Protein AF-A0A0R1NV67-F1 (afdb_monomer)

Solvent-accessible surface area (backbone atoms only — not comparable to full-atom values): 4683 Å² total; per-residue (Å²): 95,96,85,74,54,89,83,84,87,86,71,92,49,68,69,58,50,52,52,73,65,68,64,79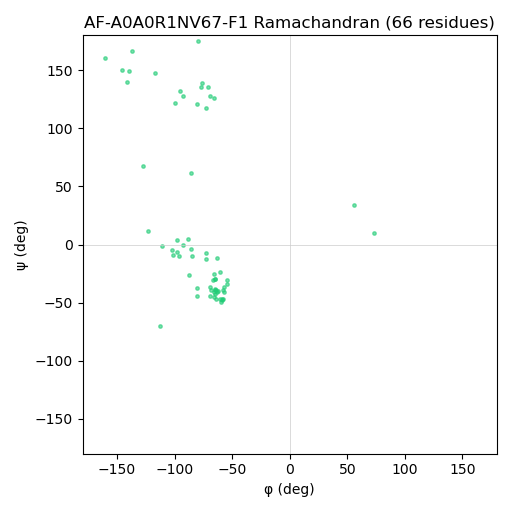,90,65,80,82,53,76,65,55,52,51,55,60,59,70,70,66,79,91,68,67,96,82,64,59,90,82,39,68,69,53,48,42,72,77,40,40,69,65,57,56,63,71,74,110

Foldseek 3Di:
DVVPDDDDDDDPDPVVVVVVVPPPPDDDDPVSVVVVVVPDPVDDPPDDPPDPVVVCVVCVVVVVVVVD

Sequence (68 aa):
MQRGIVVIPKSVHKARMAENFNVFDFNLDDDDMKLMSSLDKNESQFFDHRDPAAIESIFGQSLKALRN

pLDDT: mean 91.86, std 8.39, range [53.34, 98.56]

Organism: NCBI:txid1423766

Radius of gyration: 18.92 Å; Cα contacts (8 Å, |Δi|>4): 16; chains: 1; bounding box: 25×32×54 Å

Secondary structure (DSSP, 8-state):
-TTS-------SSHHHHHHHH--SS----HHHHHHHHTT--SS-SS--TT-HHHHHHHHHHHHHHTT-

Structure (mmCIF, N/CA/C/O backbone):
data_AF-A0A0R1NV67-F1
#
_entry.id   AF-A0A0R1NV67-F1
#
loop_
_atom_site.group_PDB
_atom_site.id
_atom_site.type_symbol
_atom_site.label_atom_id
_atom_site.label_alt_id
_atom_site.label_comp_id
_atom_site.label_asym_id
_atom_site.label_entity_id
_atom_site.label_seq_id
_atom_site.pdbx_PDB_ins_code
_atom_site.Cartn_x
_atom_site.Cartn_y
_atom_site.Cartn_z
_atom_site.occupancy
_atom_site.B_iso_or_equiv
_atom_site.auth_seq_id
_atom_site.auth_comp_id
_atom_site.auth_asym_id
_atom_site.auth_atom_id
_atom_site.pdbx_PDB_model_num
ATOM 1 N N . MET A 1 1 ? -8.831 1.252 4.690 1.00 75.31 1 MET A N 1
ATOM 2 C CA . MET A 1 1 ? -10.257 1.215 5.086 1.00 75.31 1 MET A CA 1
ATOM 3 C C . MET A 1 1 ? -10.844 2.586 5.383 1.00 75.31 1 MET A C 1
ATOM 5 O O . MET A 1 1 ? -11.753 2.966 4.668 1.00 75.31 1 MET A O 1
ATOM 9 N N . GLN A 1 2 ? -10.333 3.345 6.363 1.00 91.38 2 GLN A N 1
ATOM 10 C CA . GLN A 1 2 ? -10.924 4.628 6.808 1.00 91.38 2 GLN A CA 1
ATOM 11 C C . GLN A 1 2 ? -11.143 5.673 5.694 1.00 91.38 2 GLN A C 1
ATOM 13 O O . GLN A 1 2 ? -12.093 6.441 5.743 1.00 91.38 2 GLN A O 1
ATOM 18 N N . ARG A 1 3 ? -10.304 5.669 4.649 1.00 94.19 3 ARG A N 1
ATOM 19 C CA . ARG A 1 3 ? -10.450 6.534 3.460 1.00 94.19 3 ARG A CA 1
ATOM 20 C C . ARG A 1 3 ? -11.317 5.938 2.334 1.00 94.19 3 ARG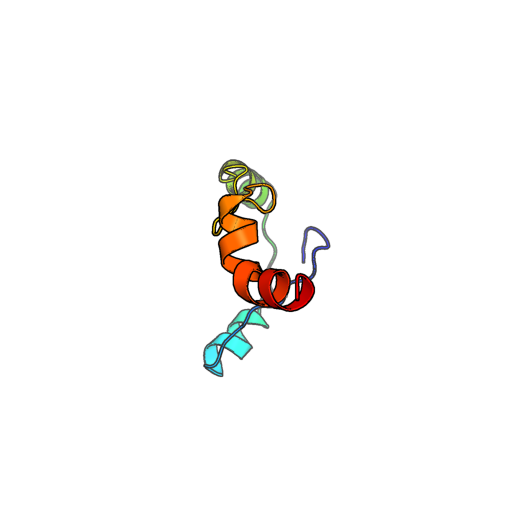 A C 1
ATOM 22 O O . ARG A 1 3 ? -11.347 6.495 1.246 1.00 94.19 3 ARG A O 1
ATOM 29 N N . GLY A 1 4 ? -11.939 4.774 2.537 1.00 94.56 4 GLY A N 1
ATOM 30 C CA . GLY A 1 4 ? -12.737 4.071 1.519 1.00 94.56 4 GLY A CA 1
ATOM 31 C C . GLY A 1 4 ? -11.935 3.399 0.393 1.00 94.56 4 GLY A C 1
ATOM 32 O O . GLY A 1 4 ? -12.516 2.952 -0.588 1.00 94.56 4 GLY A O 1
ATOM 33 N N . ILE A 1 5 ? -10.605 3.316 0.515 1.00 95.75 5 ILE A N 1
ATOM 34 C CA . ILE A 1 5 ? -9.718 2.719 -0.498 1.00 95.75 5 ILE A CA 1
ATOM 35 C C . ILE A 1 5 ? -9.488 1.234 -0.184 1.00 95.75 5 ILE A C 1
ATOM 37 O O . ILE A 1 5 ? -9.076 0.889 0.931 1.00 95.75 5 ILE A O 1
ATOM 41 N N . VAL A 1 6 ? -9.726 0.371 -1.177 1.00 96.12 6 VAL A N 1
ATOM 42 C CA . VAL A 1 6 ? -9.445 -1.073 -1.119 1.00 96.12 6 VAL A CA 1
ATOM 43 C C . VAL A 1 6 ? -7.945 -1.320 -1.299 1.00 96.12 6 VAL A C 1
ATOM 45 O O . VAL A 1 6 ? -7.319 -0.734 -2.179 1.00 96.12 6 VAL A O 1
ATOM 48 N N . VAL A 1 7 ? -7.366 -2.197 -0.474 1.00 95.44 7 VAL A N 1
ATOM 49 C CA . VAL A 1 7 ? -5.930 -2.526 -0.483 1.00 95.44 7 VAL A CA 1
ATOM 50 C C . VAL A 1 7 ? -5.697 -3.998 -0.836 1.00 95.44 7 VAL A C 1
ATOM 52 O O . VAL A 1 7 ? -6.504 -4.854 -0.481 1.00 95.44 7 VAL A O 1
ATOM 55 N N . ILE A 1 8 ? -4.583 -4.296 -1.513 1.00 96.81 8 ILE A N 1
ATOM 56 C CA . ILE A 1 8 ? -4.196 -5.652 -1.958 1.00 96.81 8 ILE A CA 1
ATOM 57 C C . ILE A 1 8 ? -2.764 -6.016 -1.509 1.00 96.81 8 ILE A C 1
ATOM 59 O O . ILE A 1 8 ? -1.850 -6.112 -2.331 1.00 96.81 8 ILE A O 1
ATOM 63 N N . PRO A 1 9 ? -2.515 -6.189 -0.197 1.00 96.75 9 PRO A N 1
ATOM 64 C CA . PRO A 1 9 ? -1.178 -6.484 0.305 1.00 96.75 9 PRO A CA 1
ATOM 65 C C . PRO A 1 9 ? -0.726 -7.896 -0.101 1.00 96.75 9 PRO A C 1
ATOM 67 O O . PRO A 1 9 ? -1.404 -8.888 0.165 1.00 96.75 9 PRO A O 1
ATOM 70 N N . LYS A 1 10 ? 0.460 -8.008 -0.708 1.00 97.38 10 LYS A N 1
ATOM 71 C CA . LYS A 1 10 ? 1.049 -9.295 -1.107 1.00 97.38 10 LYS A CA 1
ATOM 72 C C . LYS A 1 10 ? 2.009 -9.818 -0.041 1.00 97.38 10 LYS A C 1
ATOM 74 O O . LYS A 1 10 ? 2.927 -9.119 0.378 1.00 97.38 10 LYS A O 1
ATOM 79 N N . SER A 1 11 ? 1.873 -11.092 0.322 1.00 98.00 11 SER A N 1
ATOM 80 C CA . SER A 1 11 ? 2.837 -11.814 1.159 1.00 98.00 11 SER A CA 1
ATOM 81 C C . SER A 1 11 ? 2.929 -13.281 0.739 1.00 98.00 11 SER A C 1
ATOM 83 O O . SER A 1 11 ? 1.954 -13.853 0.265 1.00 98.00 11 SER A O 1
ATOM 85 N N . VAL A 1 12 ? 4.104 -13.886 0.924 1.00 98.12 12 VAL A N 1
ATOM 86 C CA . VAL A 1 12 ? 4.313 -15.346 0.830 1.00 98.12 12 VAL A CA 1
ATOM 87 C C . VAL A 1 12 ? 4.382 -16.014 2.209 1.00 98.12 12 VAL A C 1
ATOM 89 O O . VAL A 1 12 ? 4.392 -17.235 2.315 1.00 98.12 12 VAL A O 1
ATOM 92 N N . HIS A 1 13 ? 4.434 -15.219 3.281 1.00 98.56 13 HIS A N 1
ATOM 93 C CA . HIS A 1 13 ? 4.522 -15.699 4.656 1.00 98.56 13 HIS A CA 1
ATOM 94 C C . HIS A 1 13 ? 3.145 -15.670 5.313 1.00 98.56 13 HIS A C 1
ATOM 96 O O . HIS A 1 13 ? 2.543 -14.600 5.439 1.00 98.56 13 HIS A O 1
ATOM 102 N N . LYS A 1 14 ? 2.685 -16.834 5.790 1.00 98.00 14 LYS A N 1
ATOM 103 C CA . LYS A 1 14 ? 1.353 -17.013 6.392 1.00 98.00 14 LYS A CA 1
ATOM 104 C C . LYS A 1 14 ? 1.101 -16.084 7.584 1.00 98.00 14 LYS A C 1
ATOM 106 O O . LYS A 1 14 ? 0.024 -15.510 7.675 1.00 98.00 14 LYS A O 1
ATOM 111 N N . ALA A 1 15 ? 2.096 -15.893 8.453 1.00 98.31 15 ALA A N 1
ATOM 112 C CA . ALA A 1 15 ? 1.980 -14.990 9.601 1.00 98.31 15 ALA A CA 1
ATOM 113 C C . ALA A 1 15 ? 1.659 -13.550 9.165 1.00 98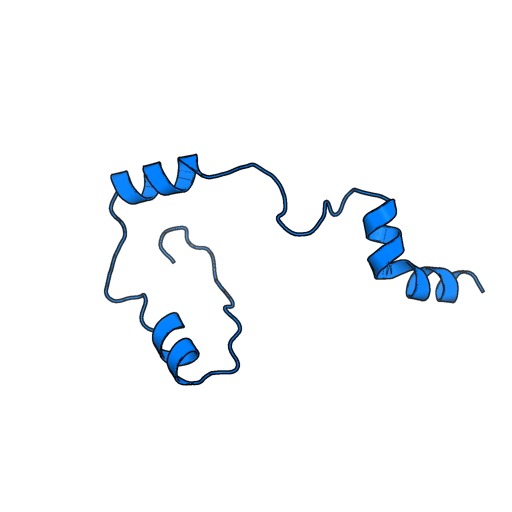.31 15 ALA A C 1
ATOM 115 O O . ALA A 1 15 ? 0.697 -12.965 9.646 1.00 98.31 15 ALA A O 1
ATOM 116 N N . ARG A 1 16 ? 2.378 -13.030 8.160 1.00 98.25 16 ARG A N 1
ATOM 117 C CA . ARG A 1 16 ? 2.131 -11.685 7.614 1.00 98.25 16 ARG A CA 1
ATOM 118 C C . ARG A 1 16 ? 0.784 -11.573 6.901 1.00 98.25 16 ARG A C 1
ATOM 1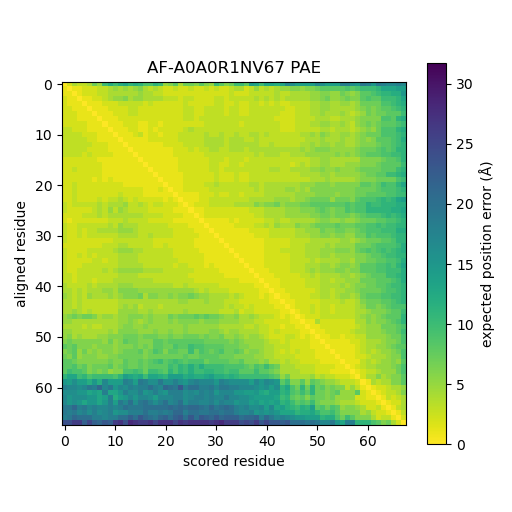20 O O . ARG A 1 16 ? 0.198 -10.505 6.887 1.00 98.25 16 ARG A O 1
ATOM 127 N N . MET A 1 17 ? 0.285 -12.652 6.290 1.00 98.38 17 MET A N 1
ATOM 128 C CA . MET A 1 17 ? -1.062 -12.644 5.701 1.00 98.38 17 MET A CA 1
ATOM 129 C C . MET A 1 17 ? -2.137 -12.472 6.7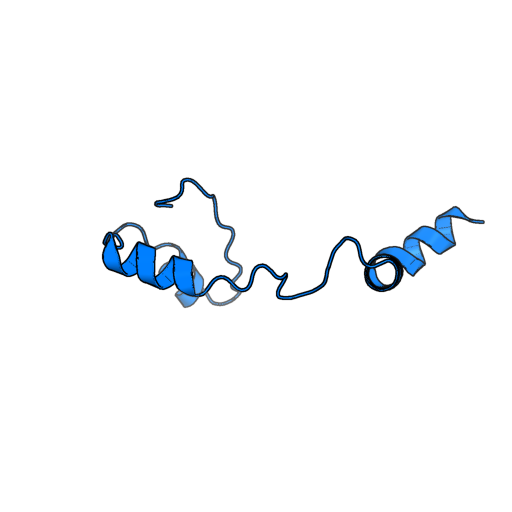78 1.00 98.38 17 MET A C 1
ATOM 131 O O . MET A 1 17 ? -3.069 -11.703 6.571 1.00 98.38 17 MET A O 1
ATOM 135 N N . ALA A 1 18 ? -1.992 -13.164 7.913 1.00 97.69 18 ALA A N 1
ATOM 136 C CA . ALA A 1 18 ? -2.901 -13.021 9.046 1.00 97.69 18 ALA A CA 1
ATOM 137 C C . ALA A 1 18 ? -2.811 -11.616 9.663 1.00 97.69 18 ALA A C 1
ATOM 139 O O . ALA A 1 18 ? -3.839 -10.986 9.879 1.00 97.69 18 ALA A O 1
ATOM 140 N N . GLU A 1 19 ? -1.595 -11.101 9.863 1.00 97.56 19 GLU A N 1
ATOM 141 C CA . GLU A 1 19 ? -1.354 -9.745 10.375 1.00 97.56 19 GLU A CA 1
ATOM 142 C C . GLU A 1 19 ? -1.953 -8.665 9.462 1.00 97.56 19 GLU A C 1
ATOM 144 O O . GLU A 1 19 ? -2.726 -7.835 9.924 1.00 97.56 19 GLU A O 1
ATOM 149 N N . ASN A 1 20 ? -1.696 -8.725 8.150 1.00 97.25 20 ASN A N 1
ATOM 150 C CA . ASN A 1 20 ? -2.251 -7.775 7.179 1.00 97.25 20 ASN A CA 1
ATOM 151 C C . ASN A 1 20 ? -3.791 -7.782 7.138 1.00 97.25 20 ASN A C 1
ATOM 153 O O . ASN A 1 20 ? -4.390 -6.809 6.682 1.00 97.25 20 ASN A O 1
ATOM 157 N N . PHE A 1 21 ? -4.429 -8.884 7.551 1.00 95.69 21 PHE A N 1
ATOM 158 C CA . PHE A 1 21 ? -5.884 -8.994 7.641 1.00 95.69 21 PHE A CA 1
ATOM 159 C C . PHE A 1 21 ? -6.423 -8.515 8.998 1.00 95.69 21 PHE A C 1
ATOM 161 O O . PHE A 1 21 ? -7.560 -8.058 9.069 1.00 95.69 21 PHE A O 1
ATOM 168 N N . ASN A 1 22 ? -5.625 -8.572 10.068 1.00 96.69 22 ASN A N 1
ATOM 169 C CA . ASN A 1 22 ? -6.009 -8.125 11.408 1.00 96.69 22 ASN A CA 1
ATOM 170 C C . ASN A 1 22 ? -5.770 -6.619 11.602 1.00 96.69 22 ASN A C 1
ATOM 172 O O . ASN A 1 22 ? -4.958 -6.209 12.425 1.00 96.69 22 ASN A O 1
ATOM 176 N N . VAL A 1 23 ? -6.453 -5.800 10.801 1.00 95.50 23 VAL A N 1
ATOM 177 C CA . VAL A 1 23 ? -6.344 -4.328 10.839 1.00 95.50 23 VAL A CA 1
ATOM 178 C C . VAL A 1 23 ? -7.687 -3.631 11.080 1.00 95.50 23 VAL A C 1
ATOM 180 O O . VAL A 1 23 ? -7.820 -2.433 10.851 1.00 95.50 23 VAL A O 1
ATOM 183 N N . PHE A 1 24 ? -8.713 -4.392 11.466 1.00 94.62 24 PHE A N 1
ATOM 184 C CA . PHE A 1 24 ? -10.092 -3.907 11.629 1.00 94.62 24 PHE A CA 1
ATOM 185 C C . PHE A 1 24 ? -10.488 -3.678 13.095 1.00 94.62 24 PHE A C 1
ATOM 187 O O . PHE A 1 24 ? -11.597 -3.227 13.363 1.00 94.62 24 PHE A O 1
ATOM 194 N N . ASP A 1 25 ? -9.608 -4.018 14.032 1.00 95.88 25 ASP A N 1
ATOM 195 C CA . ASP A 1 25 ? -9.786 -3.921 15.483 1.00 95.88 25 ASP A CA 1
ATOM 196 C C . ASP A 1 25 ? -9.264 -2.600 16.075 1.00 95.88 25 ASP A C 1
ATOM 198 O O . ASP A 1 25 ? -9.409 -2.363 17.274 1.00 95.88 25 ASP A O 1
ATOM 202 N N . PHE A 1 26 ? -8.711 -1.712 15.245 1.00 95.44 26 PHE A N 1
ATOM 203 C CA . PHE A 1 26 ? -8.276 -0.374 15.637 1.00 95.44 26 PHE A CA 1
ATOM 204 C C . PHE A 1 26 ? -8.675 0.680 14.599 1.00 95.44 26 PHE A C 1
ATOM 206 O O . PHE A 1 26 ? -9.070 0.369 13.474 1.00 95.44 26 PHE A O 1
ATOM 213 N N . ASN A 1 27 ? -8.565 1.948 14.989 1.00 96.38 27 ASN A N 1
ATOM 214 C CA . ASN A 1 27 ? -8.834 3.090 14.129 1.00 96.38 27 ASN A CA 1
ATOM 215 C C . ASN A 1 27 ? -7.811 4.190 14.415 1.00 96.38 27 ASN A C 1
ATOM 217 O O . ASN A 1 27 ? -7.486 4.422 15.577 1.00 96.38 27 ASN A O 1
ATOM 221 N N . LEU A 1 28 ? -7.322 4.858 13.371 1.00 96.75 28 LEU A N 1
ATOM 222 C CA . LEU A 1 28 ? -6.456 6.027 13.528 1.00 96.75 28 LEU A CA 1
ATOM 223 C C . LEU A 1 28 ? -7.290 7.241 13.931 1.00 96.75 28 LEU A C 1
ATOM 225 O O . LEU A 1 28 ? -8.386 7.427 13.385 1.00 96.75 28 LEU A O 1
ATOM 229 N N . ASP A 1 29 ? -6.776 8.043 14.860 1.00 97.62 29 ASP A N 1
ATOM 230 C CA . ASP A 1 29 ? -7.409 9.300 15.250 1.00 97.62 29 ASP A CA 1
ATOM 231 C C . ASP A 1 29 ? -7.120 10.430 14.245 1.00 97.62 29 ASP A C 1
ATOM 233 O O . ASP A 1 29 ? -6.400 10.266 13.255 1.00 97.62 29 ASP A O 1
ATOM 237 N N . ASP A 1 30 ? -7.740 11.589 14.463 1.00 97.31 30 ASP A N 1
ATOM 238 C CA . ASP A 1 30 ? -7.623 12.717 13.541 1.00 97.31 30 ASP A CA 1
ATOM 239 C C . ASP A 1 30 ? -6.197 13.278 13.463 1.00 97.31 30 ASP A C 1
ATOM 241 O O . ASP A 1 30 ? -5.805 13.807 12.419 1.00 97.31 30 ASP A O 1
ATOM 245 N N . ASP A 1 31 ? -5.419 13.188 14.539 1.00 97.94 31 ASP A N 1
ATOM 246 C CA . ASP A 1 31 ? -4.063 13.725 14.581 1.00 97.94 31 ASP A CA 1
ATOM 247 C C . ASP A 1 31 ? -3.074 12.766 13.908 1.00 97.94 31 ASP A C 1
ATOM 249 O O . ASP A 1 31 ? -2.237 13.222 13.123 1.00 97.94 31 ASP A O 1
ATOM 253 N N . ASP A 1 32 ? -3.251 11.454 14.072 1.00 97.88 32 ASP A N 1
ATOM 254 C CA . ASP A 1 32 ? -2.556 10.422 13.297 1.00 97.88 32 ASP A CA 1
ATOM 255 C C . ASP A 1 32 ? -2.823 10.589 11.797 1.00 97.88 32 ASP A C 1
ATOM 257 O O . ASP A 1 32 ? -1.903 10.588 10.971 1.00 97.88 32 ASP A O 1
ATOM 261 N N . MET A 1 33 ? -4.090 10.793 11.427 1.00 96.88 33 MET A N 1
ATOM 262 C CA . MET A 1 33 ? -4.490 10.991 10.034 1.00 96.88 33 MET A CA 1
ATOM 263 C C . MET A 1 33 ? -3.871 12.263 9.437 1.00 96.88 33 MET A C 1
ATOM 265 O O . MET A 1 33 ? -3.403 12.240 8.290 1.00 96.88 33 MET A O 1
ATOM 269 N N . LYS A 1 34 ? -3.811 13.364 10.201 1.00 96.75 34 LYS A N 1
ATOM 270 C CA . LYS A 1 34 ? -3.112 14.593 9.786 1.00 96.75 34 LYS A CA 1
ATOM 271 C C . LYS A 1 34 ? -1.614 14.359 9.635 1.00 96.75 34 LYS A C 1
ATOM 273 O O . LYS A 1 34 ? -1.049 14.750 8.611 1.00 96.75 34 LYS A O 1
ATOM 278 N N . LEU A 1 35 ? -0.977 13.701 10.602 1.00 97.88 35 LEU A N 1
ATOM 279 C CA . LEU A 1 35 ? 0.452 13.408 10.555 1.00 97.88 35 LEU A CA 1
ATOM 280 C C . LEU A 1 35 ? 0.794 12.584 9.309 1.00 97.88 35 LEU A C 1
ATOM 282 O O . LEU A 1 35 ? 1.680 12.971 8.548 1.00 97.88 35 LEU A O 1
ATOM 286 N N . MET A 1 36 ? 0.038 11.520 9.028 1.00 96.56 36 MET A N 1
ATOM 287 C CA . MET A 1 36 ? 0.222 10.706 7.824 1.00 96.56 36 MET A CA 1
ATO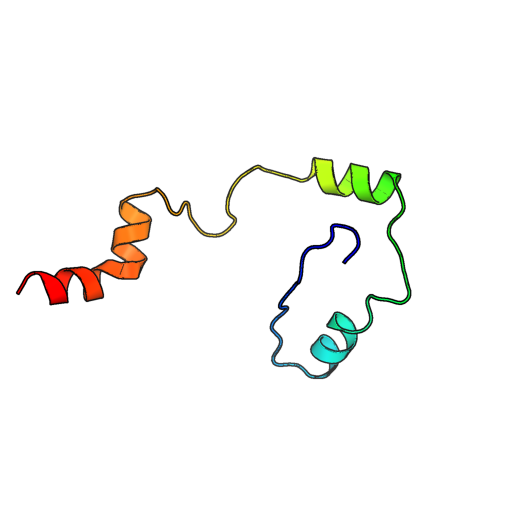M 288 C C . MET A 1 36 ? 0.091 11.519 6.533 1.00 96.56 36 MET A C 1
ATOM 290 O O . MET A 1 36 ? 0.857 11.299 5.596 1.00 96.56 36 MET A O 1
ATOM 294 N N . SER A 1 37 ? -0.852 12.465 6.471 1.00 95.44 37 SER A N 1
ATOM 295 C CA . SER A 1 37 ? -1.031 13.308 5.282 1.00 95.44 37 SER A CA 1
ATOM 296 C C . SER A 1 37 ? 0.172 14.212 5.002 1.00 95.44 37 SER A C 1
ATOM 298 O O . SER A 1 37 ? 0.476 14.481 3.843 1.00 95.44 37 SER A O 1
ATOM 300 N N . SER A 1 38 ? 0.903 14.623 6.043 1.00 97.19 38 SER A N 1
ATOM 301 C CA . SER A 1 38 ? 2.091 15.475 5.900 1.00 97.19 38 SER A CA 1
ATOM 302 C C . SER A 1 38 ? 3.310 14.749 5.320 1.00 97.19 38 SER A C 1
ATOM 304 O O . SER A 1 38 ? 4.279 15.395 4.930 1.00 97.19 38 SER A O 1
ATOM 306 N N . LEU A 1 39 ? 3.266 13.415 5.243 1.00 97.12 39 LEU A N 1
ATOM 307 C CA . LEU A 1 39 ? 4.337 12.590 4.680 1.00 97.12 39 LEU A CA 1
ATOM 308 C C . LEU A 1 39 ? 4.237 12.429 3.154 1.00 97.12 39 LEU A C 1
ATOM 310 O O . LEU A 1 39 ? 5.108 11.790 2.560 1.00 97.12 39 LEU A O 1
ATOM 314 N N . ASP A 1 40 ? 3.188 12.963 2.520 1.00 96.50 40 ASP A N 1
ATOM 315 C CA . ASP A 1 40 ? 3.021 12.872 1.072 1.00 96.50 40 ASP A CA 1
ATOM 316 C C . ASP A 1 40 ? 4.117 13.656 0.334 1.00 96.50 40 ASP A C 1
ATOM 318 O O . ASP A 1 40 ? 4.334 14.845 0.566 1.00 96.50 40 ASP A O 1
ATOM 322 N N . LYS A 1 41 ? 4.806 12.972 -0.581 1.00 96.44 41 LYS A N 1
ATOM 323 C CA . LYS A 1 41 ? 5.838 13.559 -1.448 1.00 96.44 41 LYS A CA 1
ATOM 324 C C . LYS A 1 41 ? 5.312 13.914 -2.835 1.00 96.44 41 LYS A C 1
ATOM 326 O O . LYS A 1 41 ? 6.041 14.512 -3.618 1.00 96.44 41 LYS A O 1
ATOM 331 N N . ASN A 1 42 ? 4.065 13.546 -3.139 1.00 95.44 42 ASN A N 1
ATOM 332 C CA . ASN A 1 42 ? 3.428 13.768 -4.432 1.00 95.44 42 ASN A CA 1
ATOM 333 C C . ASN A 1 42 ? 4.220 13.179 -5.622 1.00 95.44 42 ASN A C 1
ATOM 335 O O . ASN A 1 42 ? 4.241 13.730 -6.722 1.00 95.44 42 ASN A O 1
ATOM 339 N N . GLU A 1 43 ? 4.886 12.044 -5.394 1.00 95.00 43 GLU A N 1
ATOM 340 C CA . GLU A 1 43 ? 5.676 11.325 -6.394 1.00 95.00 43 GLU A CA 1
ATOM 341 C C . GLU A 1 43 ? 5.472 9.806 -6.276 1.00 95.00 43 GLU A C 1
ATOM 343 O O . GLU A 1 43 ? 5.236 9.262 -5.193 1.00 95.00 43 GLU A O 1
ATOM 348 N N . SER A 1 44 ? 5.575 9.101 -7.405 1.00 94.44 44 SER A N 1
ATOM 349 C CA . SER A 1 44 ? 5.550 7.635 -7.437 1.00 94.44 44 SER A CA 1
ATOM 350 C C . SER A 1 44 ? 6.845 7.073 -6.855 1.00 94.44 44 SER A C 1
ATOM 352 O O . SER A 1 44 ? 7.930 7.507 -7.224 1.00 94.44 44 SER A O 1
ATOM 354 N N . GLN A 1 45 ? 6.748 6.049 -6.006 1.00 94.25 45 GLN A N 1
ATOM 355 C CA . GLN A 1 45 ? 7.926 5.351 -5.468 1.00 94.25 45 GLN A CA 1
ATOM 356 C C . GLN A 1 45 ? 8.632 4.448 -6.497 1.00 94.25 45 GLN A C 1
ATOM 358 O O . GLN A 1 45 ? 9.682 3.889 -6.190 1.00 94.25 45 GLN A O 1
ATOM 363 N N . PHE A 1 46 ? 8.058 4.269 -7.691 1.00 91.62 46 PHE A N 1
ATOM 364 C CA . PHE A 1 46 ? 8.611 3.397 -8.730 1.00 91.62 46 PHE 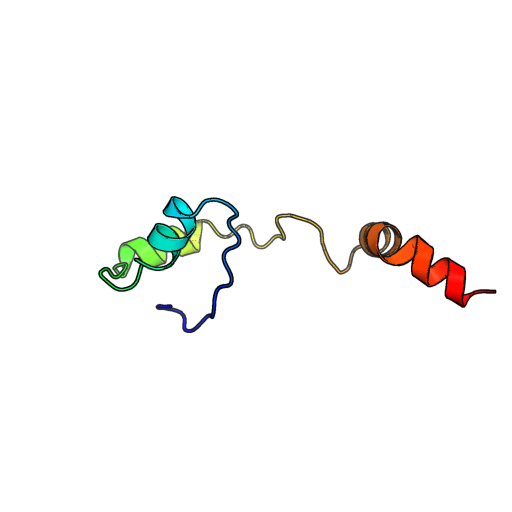A CA 1
ATOM 365 C C . PHE A 1 46 ? 9.086 4.198 -9.943 1.00 91.62 46 PHE A C 1
ATOM 367 O O . PHE A 1 46 ? 10.283 4.296 -10.192 1.00 91.62 46 PHE A O 1
ATOM 374 N N . PHE A 1 47 ? 8.152 4.757 -10.708 1.00 90.81 47 PHE A N 1
ATOM 375 C CA . PHE A 1 47 ? 8.425 5.573 -11.891 1.00 90.81 47 PHE A CA 1
ATOM 376 C C . PHE A 1 47 ? 7.205 6.432 -12.237 1.00 90.81 47 PHE A C 1
ATOM 378 O O . PHE A 1 47 ? 6.080 6.135 -11.815 1.00 90.81 47 PHE A O 1
ATOM 385 N N . ASP A 1 48 ? 7.428 7.492 -13.014 1.00 92.62 48 ASP A N 1
ATOM 386 C CA . ASP A 1 48 ? 6.356 8.294 -13.601 1.00 92.62 48 ASP A CA 1
ATOM 387 C C . ASP A 1 48 ? 5.828 7.594 -14.859 1.00 92.62 48 ASP A C 1
ATOM 389 O O . ASP A 1 48 ? 6.558 7.367 -15.821 1.00 92.62 48 ASP A O 1
ATOM 393 N N . HIS A 1 49 ? 4.536 7.274 -14.872 1.00 88.94 49 HIS A N 1
ATOM 394 C CA . HIS A 1 49 ? 3.874 6.653 -16.022 1.00 88.94 49 HIS A CA 1
ATOM 395 C C . HIS A 1 49 ? 3.859 7.532 -17.281 1.00 88.94 49 HIS A C 1
ATOM 397 O O . HIS A 1 49 ? 3.497 7.053 -18.354 1.00 88.94 49 HIS A O 1
ATOM 403 N N . ARG A 1 50 ? 4.215 8.811 -17.153 1.00 90.38 50 ARG A N 1
ATOM 404 C CA . ARG A 1 50 ? 4.283 9.778 -18.250 1.00 90.38 50 ARG A CA 1
ATOM 405 C C . ARG A 1 50 ? 5.692 9.923 -18.821 1.00 90.38 50 ARG A C 1
ATOM 407 O O . ARG A 1 50 ? 5.833 10.566 -19.856 1.00 90.38 50 ARG A O 1
ATOM 414 N N . ASP A 1 51 ? 6.712 9.358 -18.172 1.00 93.00 51 ASP A N 1
ATOM 415 C CA . ASP A 1 51 ? 8.088 9.402 -18.664 1.00 93.00 51 ASP A CA 1
ATOM 416 C C . ASP A 1 51 ? 8.243 8.465 -19.880 1.00 93.00 51 ASP A C 1
ATOM 418 O O . ASP A 1 51 ? 8.074 7.246 -19.741 1.00 93.00 51 ASP A O 1
ATOM 422 N N . PRO A 1 52 ? 8.587 8.990 -21.074 1.00 89.94 52 PRO A N 1
ATOM 423 C CA . PRO A 1 52 ? 8.807 8.172 -22.262 1.00 89.94 52 PRO A CA 1
ATOM 424 C C . PRO A 1 52 ? 9.843 7.060 -22.057 1.00 89.94 52 PRO A C 1
ATOM 426 O O . PRO A 1 52 ? 9.671 5.966 -22.599 1.00 89.94 52 PRO A O 1
ATOM 429 N N . ALA A 1 53 ? 10.881 7.297 -21.247 1.00 90.56 53 ALA A N 1
ATOM 430 C CA . ALA A 1 53 ? 11.905 6.293 -20.969 1.00 90.56 53 ALA A CA 1
ATOM 431 C C . ALA A 1 53 ? 11.348 5.127 -20.132 1.00 90.56 53 ALA A C 1
ATOM 433 O O . ALA A 1 53 ? 11.656 3.961 -20.400 1.00 90.56 53 ALA A O 1
ATOM 434 N N . ALA A 1 54 ? 10.478 5.414 -19.157 1.00 90.75 54 ALA A N 1
ATOM 435 C CA . ALA A 1 54 ? 9.806 4.387 -18.362 1.00 90.75 54 ALA A CA 1
ATOM 436 C C . ALA A 1 54 ? 8.844 3.547 -19.221 1.00 90.75 54 ALA A C 1
ATOM 438 O O . ALA A 1 54 ? 8.818 2.320 -19.106 1.00 90.75 54 ALA A O 1
ATOM 439 N N . ILE A 1 55 ? 8.103 4.190 -20.131 1.00 88.69 55 ILE A N 1
ATOM 440 C CA . ILE A 1 55 ? 7.203 3.508 -21.074 1.00 88.69 55 ILE A CA 1
ATOM 441 C C . ILE A 1 55 ? 7.991 2.549 -21.975 1.00 88.69 55 ILE A C 1
ATOM 443 O O . ILE A 1 55 ? 7.595 1.391 -22.136 1.00 88.69 55 ILE A O 1
ATOM 447 N N . GLU A 1 56 ? 9.119 2.998 -22.5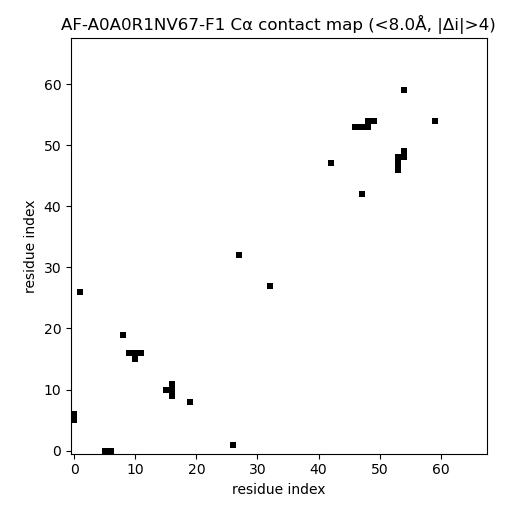34 1.00 88.94 56 GLU A N 1
ATOM 448 C CA . GLU A 1 56 ? 9.974 2.150 -23.368 1.00 88.94 56 GLU A CA 1
ATOM 449 C C . GLU A 1 56 ? 10.580 0.986 -22.571 1.00 88.94 56 GLU A C 1
ATOM 451 O O . GLU A 1 56 ? 10.620 -0.136 -23.070 1.00 88.94 56 GLU A O 1
ATOM 456 N N . SER A 1 57 ? 10.990 1.201 -21.320 1.00 88.44 57 SER A N 1
ATOM 457 C CA . SER A 1 57 ? 11.539 0.136 -20.470 1.00 88.44 57 SER A CA 1
ATOM 458 C C . SER A 1 57 ? 10.522 -0.983 -20.189 1.00 88.44 57 SER A C 1
ATOM 460 O O . SER A 1 57 ? 10.859 -2.166 -20.244 1.00 88.44 57 SER A O 1
ATOM 462 N N . ILE A 1 58 ? 9.255 -0.627 -19.950 1.00 88.69 58 ILE A N 1
ATOM 463 C CA . ILE A 1 58 ? 8.194 -1.585 -19.593 1.00 88.69 58 ILE A CA 1
ATOM 464 C C . ILE A 1 58 ? 7.634 -2.296 -20.828 1.00 88.69 58 ILE A C 1
ATOM 466 O O . ILE A 1 58 ? 7.418 -3.508 -20.808 1.00 88.69 58 ILE A O 1
ATOM 470 N N . PHE A 1 59 ? 7.379 -1.550 -21.904 1.00 84.31 59 PHE A N 1
ATOM 471 C CA . PHE A 1 59 ? 6.656 -2.054 -23.074 1.00 84.31 59 PHE A CA 1
ATOM 472 C C . PHE A 1 59 ? 7.530 -2.205 -24.318 1.00 84.31 59 PHE A C 1
ATOM 474 O O . PHE A 1 59 ? 7.035 -2.650 -25.350 1.00 84.31 59 PHE A O 1
ATOM 481 N N . GLY A 1 60 ? 8.817 -1.863 -24.262 1.00 80.19 60 GLY A N 1
ATOM 482 C CA . GLY A 1 60 ? 9.679 -1.748 -25.439 1.00 80.19 60 GLY A CA 1
ATOM 483 C C . GLY A 1 60 ? 9.765 -3.018 -26.280 1.00 80.19 60 GLY A C 1
ATOM 484 O O . GLY A 1 60 ? 9.784 -2.933 -27.506 1.00 80.19 60 GLY A O 1
ATOM 485 N N . GLN A 1 61 ? 9.757 -4.203 -25.661 1.00 74.19 61 GLN A N 1
ATOM 486 C CA . GLN A 1 61 ? 9.727 -5.465 -26.411 1.00 74.19 61 GLN A CA 1
ATOM 487 C C . GLN A 1 61 ? 8.378 -5.685 -27.111 1.00 74.19 61 GLN A C 1
ATOM 489 O O . GLN A 1 61 ? 8.349 -6.010 -28.298 1.00 74.19 61 GLN A O 1
ATOM 494 N N . SER A 1 62 ? 7.268 -5.425 -26.418 1.00 80.56 62 SER A N 1
ATOM 495 C CA . SER A 1 62 ? 5.913 -5.528 -26.973 1.00 80.56 62 SER A CA 1
ATOM 496 C C . SER A 1 62 ? 5.664 -4.513 -28.095 1.00 80.56 62 SER A C 1
ATOM 498 O O . SER A 1 62 ? 5.063 -4.847 -29.110 1.00 80.56 62 SER A O 1
ATOM 500 N N . LEU A 1 63 ? 6.175 -3.285 -27.960 1.00 76.38 63 LEU A N 1
ATOM 501 C CA . LEU A 1 63 ? 6.069 -2.233 -28.976 1.00 76.38 63 LEU A CA 1
ATOM 502 C C . LEU A 1 63 ? 6.913 -2.538 -30.220 1.00 76.38 63 LEU A C 1
ATOM 504 O O . LEU A 1 63 ? 6.488 -2.243 -31.335 1.00 76.38 63 LEU A O 1
ATOM 508 N N . LYS A 1 64 ? 8.093 -3.149 -30.051 1.00 76.94 64 LYS A N 1
ATOM 509 C CA . LYS A 1 64 ? 8.924 -3.609 -31.176 1.00 76.94 64 LYS A CA 1
ATOM 510 C C . LYS A 1 64 ? 8.242 -4.727 -31.962 1.00 76.94 64 LYS A C 1
ATOM 512 O O . LYS A 1 64 ? 8.313 -4.718 -33.185 1.00 76.94 64 LYS A O 1
ATOM 517 N N . ALA A 1 65 ? 7.544 -5.639 -31.284 1.00 75.94 65 ALA A N 1
ATOM 518 C CA . ALA A 1 65 ? 6.816 -6.729 -31.932 1.00 75.94 65 ALA A CA 1
ATOM 519 C C . ALA A 1 65 ? 5.633 -6.257 -32.804 1.00 75.94 65 ALA A C 1
ATOM 521 O O . ALA A 1 65 ? 5.282 -6.947 -33.752 1.00 75.94 65 ALA A O 1
ATOM 522 N N . LEU A 1 66 ? 5.048 -5.085 -32.520 1.00 76.81 66 LEU A N 1
ATOM 523 C CA . LEU A 1 66 ? 3.925 -4.501 -33.275 1.00 76.81 66 LEU A CA 1
ATOM 524 C C . LEU A 1 66 ? 4.345 -3.692 -34.515 1.00 76.81 66 LEU A C 1
ATOM 526 O O . LEU A 1 66 ? 3.489 -3.267 -35.285 1.00 76.81 66 LEU A O 1
ATOM 530 N N . ARG A 1 67 ? 5.644 -3.415 -34.678 1.00 73.19 67 ARG A N 1
ATOM 531 C CA . ARG A 1 67 ? 6.190 -2.599 -35.779 1.00 73.19 67 ARG A CA 1
ATOM 532 C C . ARG A 1 67 ? 6.743 -3.431 -36.943 1.00 73.19 67 ARG A C 1
ATOM 534 O O . ARG A 1 67 ? 7.299 -2.835 -37.864 1.00 73.19 67 ARG A O 1
ATOM 541 N N . ASN A 1 68 ? 6.600 -4.757 -36.885 1.00 53.34 68 ASN A N 1
ATOM 542 C CA . ASN A 1 68 ? 6.978 -5.699 -37.942 1.00 53.34 68 ASN A CA 1
ATOM 543 C C . ASN A 1 68 ? 5.751 -6.173 -38.718 1.00 53.34 68 ASN A C 1
ATOM 54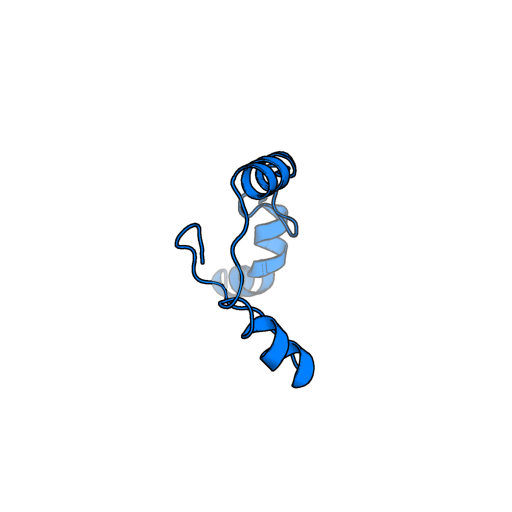5 O O . ASN A 1 68 ? 4.725 -6.451 -38.058 1.00 53.34 68 ASN A O 1
#

Mean predicted aligned error: 5.55 Å

InterPro domains:
  IPR018170 Aldo/keto reductase, conserved site [PS00063] (8-23)
  IPR020471 Aldo-keto reductase [PTHR43827] (1-56)
  IPR036812 NAD(P)-dependent oxidoreductase domain superfamily [G3DSA:3.20.20.100] (1-65)
  IPR036812 NAD(P)-dependent oxidoreductase domain superfamily [SSF51430] (1-48)